Protein AF-A0A1J7GUR7-F1 (afdb_monomer_lite)

Structure (mmCIF, N/CA/C/O backbone):
data_AF-A0A1J7GUR7-F1
#
_entry.id   AF-A0A1J7GUR7-F1
#
loop_
_atom_site.group_PDB
_atom_site.id
_atom_site.type_symbol
_atom_site.label_atom_id
_atom_site.label_alt_id
_atom_site.label_comp_id
_atom_site.label_asym_id
_atom_site.label_entity_id
_atom_site.label_seq_id
_atom_site.pdbx_PDB_ins_code
_atom_site.Cartn_x
_atom_site.Cartn_y
_atom_site.Cartn_z
_atom_site.occupancy
_atom_site.B_iso_or_equiv
_atom_site.auth_seq_id
_atom_site.auth_comp_id
_atom_site.auth_asym_id
_atom_site.auth_atom_id
_atom_site.pdbx_PDB_model_num
ATOM 1 N N . MET A 1 1 ? 34.360 -11.762 -13.254 1.00 62.62 1 MET A N 1
ATOM 2 C CA . MET A 1 1 ? 33.296 -12.776 -13.051 1.00 62.62 1 MET A CA 1
ATOM 3 C C . MET A 1 1 ? 32.541 -12.621 -11.726 1.00 62.62 1 MET A C 1
ATOM 5 O O . MET A 1 1 ? 31.331 -12.789 -11.731 1.00 62.62 1 MET A O 1
ATOM 9 N N . ALA A 1 2 ? 33.186 -12.190 -10.634 1.00 69.31 2 ALA A N 1
ATOM 10 C CA . ALA A 1 2 ? 32.527 -11.964 -9.336 1.00 69.31 2 ALA A CA 1
ATOM 11 C C . ALA A 1 2 ? 31.327 -10.987 -9.365 1.00 69.31 2 ALA A C 1
ATOM 13 O O . ALA A 1 2 ? 30.301 -11.255 -8.754 1.00 69.31 2 ALA A O 1
ATOM 14 N N . LYS A 1 3 ? 31.396 -9.891 -10.140 1.00 73.31 3 LYS A N 1
ATOM 15 C CA . LYS A 1 3 ? 30.294 -8.906 -10.235 1.00 73.31 3 LYS A CA 1
ATOM 16 C C . LYS A 1 3 ? 29.015 -9.475 -10.868 1.00 73.31 3 LYS A C 1
ATOM 18 O O . LYS A 1 3 ? 27.919 -9.163 -10.418 1.00 73.31 3 LYS A O 1
ATOM 23 N N . LYS A 1 4 ? 29.158 -10.330 -11.890 1.00 76.75 4 LYS A N 1
ATOM 24 C CA . LYS 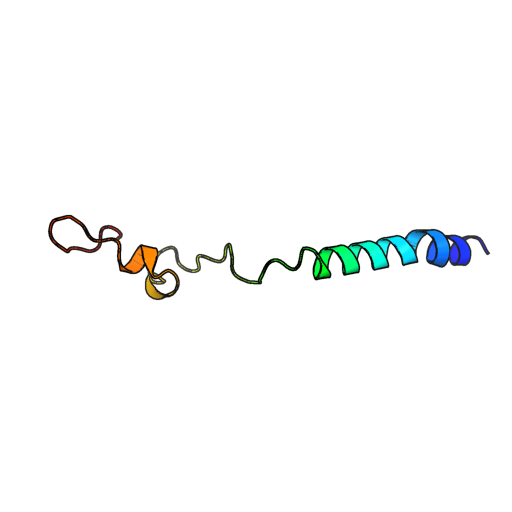A 1 4 ? 28.026 -11.023 -12.533 1.00 76.75 4 LYS A CA 1
ATOM 25 C C . LYS A 1 4 ? 27.409 -12.057 -11.588 1.00 76.75 4 LYS A C 1
ATOM 27 O O . LYS A 1 4 ? 26.191 -12.157 -11.534 1.00 76.75 4 LYS A O 1
ATOM 32 N N . LEU A 1 5 ? 28.242 -12.751 -10.809 1.00 77.56 5 LEU A N 1
ATOM 33 C CA . LEU A 1 5 ? 27.790 -13.731 -9.825 1.00 77.56 5 LEU A CA 1
ATOM 34 C C . LEU A 1 5 ? 26.991 -13.076 -8.687 1.00 77.56 5 LEU A C 1
ATOM 36 O O . LEU A 1 5 ? 25.913 -13.555 -8.361 1.00 77.56 5 LEU A O 1
ATOM 40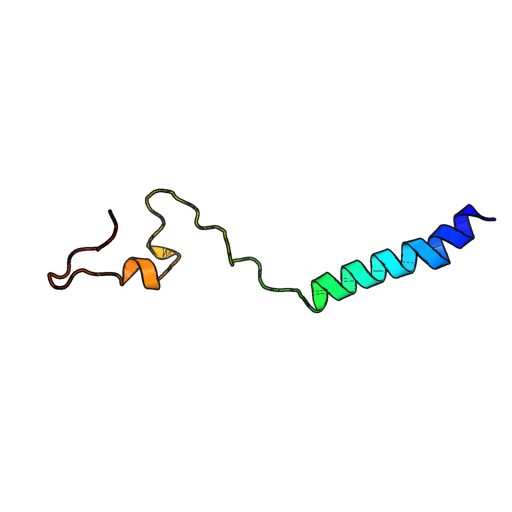 N N . CYS A 1 6 ? 27.449 -11.942 -8.144 1.00 79.25 6 CYS A N 1
ATOM 41 C CA . CYS A 1 6 ? 26.696 -11.207 -7.120 1.00 79.25 6 CYS A CA 1
ATOM 42 C C . CYS A 1 6 ? 25.373 -10.642 -7.655 1.00 79.25 6 CYS A C 1
ATOM 44 O O . CYS A 1 6 ? 24.360 -10.685 -6.964 1.00 79.25 6 CYS A O 1
ATOM 46 N N . ALA A 1 7 ? 25.351 -10.136 -8.892 1.00 82.75 7 ALA A N 1
ATOM 47 C CA . ALA A 1 7 ? 24.124 -9.599 -9.475 1.00 82.75 7 ALA A CA 1
ATOM 48 C C . ALA A 1 7 ? 23.043 -10.681 -9.649 1.00 82.75 7 ALA A C 1
ATOM 50 O O . ALA A 1 7 ? 21.879 -10.450 -9.342 1.00 82.75 7 ALA A O 1
ATOM 51 N N . VAL A 1 8 ? 23.430 -11.873 -10.105 1.00 86.56 8 VAL A N 1
ATOM 52 C CA . VAL A 1 8 ? 22.480 -12.961 -10.377 1.00 86.56 8 VAL A CA 1
ATOM 53 C C . VAL A 1 8 ? 22.108 -13.727 -9.108 1.00 86.56 8 VAL A C 1
ATOM 55 O O . VAL A 1 8 ? 20.938 -14.022 -8.904 1.00 86.56 8 VAL A O 1
ATOM 58 N N . ASN A 1 9 ? 23.068 -14.014 -8.226 1.00 84.31 9 ASN A N 1
ATOM 59 C CA . ASN A 1 9 ? 22.809 -14.861 -7.058 1.00 84.31 9 ASN A CA 1
ATOM 60 C C . ASN A 1 9 ? 22.405 -14.085 -5.803 1.00 84.31 9 ASN A C 1
ATOM 62 O O . ASN A 1 9 ? 21.898 -14.692 -4.868 1.00 84.31 9 ASN A O 1
ATOM 66 N N . VAL A 1 10 ? 22.645 -12.772 -5.751 1.00 87.94 10 VAL A N 1
ATOM 67 C CA . VAL A 1 10 ? 22.351 -11.954 -4.563 1.00 87.94 10 VAL A CA 1
ATOM 68 C C . VAL A 1 10 ? 21.376 -10.834 -4.908 1.00 87.94 10 VAL A C 1
ATOM 70 O O . VAL A 1 10 ? 20.319 -10.738 -4.298 1.00 87.94 10 VAL A O 1
ATOM 73 N N . LEU A 1 11 ? 21.665 -10.016 -5.921 1.00 88.94 11 LEU A N 1
ATOM 74 C CA . LEU A 1 11 ? 20.822 -8.854 -6.231 1.00 88.94 11 LEU A CA 1
ATOM 75 C C . LEU A 1 11 ? 19.464 -9.241 -6.843 1.00 88.94 11 LEU A C 1
ATOM 77 O O . LEU A 1 11 ? 18.441 -8.682 -6.458 1.00 88.94 11 LEU A O 1
ATOM 81 N N . PHE A 1 12 ? 19.440 -10.208 -7.764 1.00 90.69 12 PHE A N 1
ATOM 82 C CA . PHE A 1 12 ? 18.212 -10.692 -8.398 1.00 90.69 12 PHE A CA 1
ATOM 83 C C . PHE A 1 12 ? 17.192 -11.281 -7.402 1.00 90.69 12 PHE A C 1
ATOM 85 O O . PHE A 1 12 ? 16.040 -10.847 -7.438 1.00 90.69 12 PHE A O 1
ATOM 92 N N . PRO A 1 13 ? 17.560 -12.190 -6.472 1.00 91.06 13 PRO A N 1
ATOM 93 C CA . PRO A 1 13 ? 16.605 -12.685 -5.483 1.00 91.06 13 PRO A CA 1
ATOM 94 C C . PRO A 1 13 ? 16.160 -11.603 -4.493 1.00 91.06 13 PRO A C 1
ATOM 96 O O . PRO A 1 13 ? 14.989 -11.584 -4.134 1.00 91.06 13 PRO A O 1
ATOM 99 N N . ILE A 1 14 ? 17.032 -10.668 -4.089 1.00 92.12 14 ILE A N 1
ATOM 100 C CA . ILE A 1 14 ? 16.637 -9.548 -3.212 1.00 92.12 14 ILE A CA 1
ATOM 101 C C . ILE A 1 14 ? 15.566 -8.684 -3.889 1.00 92.12 14 ILE A C 1
ATOM 103 O O . ILE A 1 14 ? 14.548 -8.364 -3.276 1.00 92.12 14 ILE A O 1
ATOM 107 N N . LEU A 1 15 ? 15.765 -8.344 -5.165 1.00 91.25 15 LEU A N 1
ATOM 108 C CA . LEU A 1 15 ? 14.797 -7.565 -5.936 1.00 91.25 15 LEU A CA 1
ATOM 109 C C . LEU A 1 15 ? 13.477 -8.327 -6.132 1.00 91.25 15 LEU A C 1
ATOM 111 O O . LEU A 1 15 ? 12.403 -7.745 -5.994 1.00 91.25 15 LEU A O 1
ATOM 115 N N . ALA A 1 16 ? 13.550 -9.633 -6.403 1.00 92.88 16 ALA A N 1
ATOM 116 C CA . ALA A 1 16 ? 12.371 -10.483 -6.532 1.00 92.88 16 ALA A CA 1
ATOM 117 C C . ALA A 1 16 ? 11.578 -10.569 -5.219 1.00 92.88 16 ALA A C 1
ATOM 119 O O . ALA A 1 16 ? 10.359 -10.436 -5.238 1.00 92.88 16 ALA A O 1
ATOM 120 N N . MET A 1 17 ? 12.250 -10.721 -4.073 1.00 90.81 17 MET A N 1
ATOM 121 C CA . MET A 1 17 ? 11.587 -10.742 -2.765 1.00 90.81 17 MET A CA 1
ATOM 122 C C . MET A 1 17 ? 10.945 -9.397 -2.433 1.00 90.81 17 MET A C 1
ATOM 124 O O . MET A 1 17 ? 9.826 -9.379 -1.939 1.00 90.81 17 MET A O 1
ATOM 128 N N . ALA A 1 18 ? 11.588 -8.272 -2.758 1.00 89.62 18 ALA A N 1
ATOM 129 C CA . ALA A 1 18 ? 10.981 -6.953 -2.585 1.00 89.62 18 ALA A CA 1
ATOM 130 C C . ALA A 1 18 ? 9.688 -6.797 -3.409 1.00 89.62 18 ALA A C 1
ATOM 132 O O . ALA A 1 18 ? 8.690 -6.297 -2.894 1.00 89.62 18 ALA A O 1
ATOM 133 N N . LEU A 1 19 ? 9.673 -7.282 -4.656 1.00 89.69 19 LEU A N 1
ATOM 134 C CA . LEU A 1 19 ? 8.471 -7.296 -5.499 1.00 89.69 19 LEU A CA 1
ATOM 135 C C . LEU A 1 19 ? 7.382 -8.218 -4.942 1.00 89.69 19 LEU A C 1
ATOM 137 O O . LEU A 1 19 ? 6.224 -7.817 -4.860 1.00 89.69 19 LEU A O 1
ATOM 141 N N . VAL A 1 20 ? 7.745 -9.428 -4.513 1.00 88.69 20 VAL A N 1
ATOM 142 C CA . VAL A 1 20 ? 6.809 -10.364 -3.872 1.00 88.69 20 VAL A CA 1
ATOM 143 C C . VAL A 1 20 ? 6.226 -9.752 -2.602 1.00 88.69 20 VAL A C 1
ATOM 145 O O . VAL A 1 20 ? 5.029 -9.879 -2.371 1.00 88.69 20 VAL A O 1
ATOM 148 N N . ILE A 1 21 ? 7.031 -9.034 -1.816 1.00 86.38 21 ILE A N 1
ATOM 149 C CA . ILE A 1 21 ? 6.558 -8.332 -0.624 1.00 86.38 21 ILE A CA 1
ATOM 150 C C . ILE A 1 21 ? 5.542 -7.248 -1.011 1.00 86.38 21 ILE A C 1
ATOM 152 O O . ILE A 1 21 ? 4.489 -7.164 -0.394 1.00 86.38 21 ILE A O 1
ATOM 156 N N . GLN A 1 22 ? 5.782 -6.459 -2.059 1.00 81.44 22 GLN A N 1
ATOM 157 C CA . GLN A 1 22 ? 4.798 -5.462 -2.501 1.00 81.44 22 GLN A CA 1
ATOM 158 C C . GLN A 1 22 ? 3.505 -6.069 -3.052 1.00 81.44 22 GLN A C 1
ATOM 160 O O . GLN A 1 22 ? 2.451 -5.465 -2.902 1.00 81.44 22 GLN A O 1
ATOM 165 N N . VAL A 1 23 ? 3.559 -7.247 -3.676 1.00 80.12 23 VAL A N 1
ATOM 166 C CA . VAL A 1 23 ? 2.368 -7.911 -4.232 1.00 80.12 23 VAL A CA 1
ATOM 167 C C . VAL A 1 23 ? 1.587 -8.670 -3.155 1.00 80.12 23 VAL A C 1
ATOM 1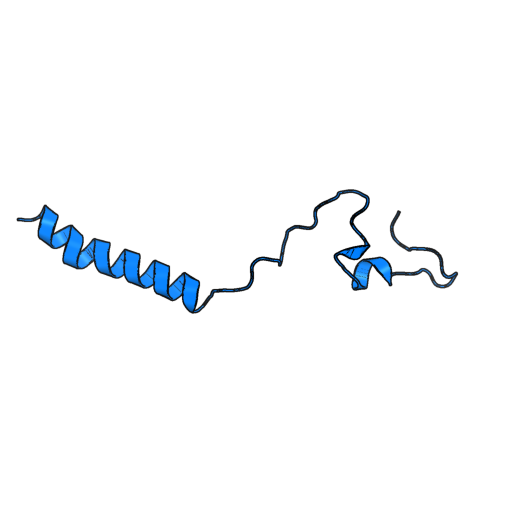69 O O . VAL A 1 23 ? 0.362 -8.612 -3.135 1.00 80.12 23 VAL A O 1
ATOM 172 N N . ALA A 1 24 ? 2.270 -9.363 -2.241 1.00 79.38 24 ALA A N 1
ATOM 173 C CA . ALA A 1 24 ? 1.641 -10.137 -1.169 1.00 79.38 24 ALA A CA 1
ATOM 174 C C . ALA A 1 24 ? 1.191 -9.255 0.004 1.00 79.38 24 ALA A C 1
ATOM 176 O O . ALA A 1 24 ? 0.122 -9.471 0.570 1.00 79.38 24 ALA A O 1
ATOM 177 N N . TYR A 1 25 ? 1.993 -8.244 0.344 1.00 73.56 25 TYR A N 1
ATOM 178 C CA . TYR A 1 25 ? 1.681 -7.232 1.354 1.00 73.56 25 TYR A CA 1
ATOM 179 C C . TYR A 1 25 ? 1.271 -5.908 0.711 1.00 73.56 25 TYR A C 1
ATOM 181 O O . TYR A 1 25 ? 1.430 -4.865 1.343 1.00 73.56 25 TYR A O 1
ATOM 189 N N . GLY A 1 26 ? 0.743 -5.944 -0.521 1.00 57.44 26 GLY A N 1
ATOM 190 C CA . GLY A 1 26 ? 0.101 -4.828 -1.223 1.00 57.44 26 GLY A CA 1
ATOM 191 C C . GLY A 1 26 ? -1.168 -4.377 -0.507 1.00 57.44 26 GLY A C 1
ATOM 192 O O . GLY A 1 26 ? -2.272 -4.454 -1.036 1.00 57.44 26 GLY A O 1
ATOM 193 N N . GLY A 1 27 ? -0.997 -3.958 0.744 1.00 60.50 27 GLY A N 1
ATOM 194 C CA . GLY A 1 27 ? -1.949 -3.230 1.542 1.00 60.50 27 GLY A CA 1
ATOM 195 C C . GLY A 1 27 ? -2.155 -1.883 0.882 1.00 60.50 27 GLY A C 1
ATOM 196 O O . GLY A 1 27 ? -1.197 -1.174 0.570 1.00 60.50 27 GLY A O 1
ATOM 197 N N . GLY A 1 28 ? -3.426 -1.592 0.632 1.00 61.78 28 GLY A N 1
ATOM 198 C CA . GLY A 1 28 ? -3.873 -0.445 -0.125 1.00 61.78 28 GLY A CA 1
ATOM 199 C C . GLY A 1 28 ? -3.149 0.842 0.246 1.00 61.78 28 GLY A C 1
ATOM 200 O O . GLY A 1 28 ? -3.011 1.225 1.409 1.00 61.78 28 GLY A O 1
ATOM 201 N N . GLU A 1 29 ? -2.759 1.559 -0.794 1.00 62.56 29 GLU A N 1
ATOM 202 C CA . GLU A 1 29 ? -2.784 3.012 -0.803 1.00 62.56 29 GLU A CA 1
ATOM 203 C C . GLU A 1 29 ? -4.098 3.499 -0.166 1.00 62.56 29 GLU A C 1
ATOM 205 O O . GLU A 1 29 ? -5.127 3.498 -0.839 1.00 62.56 29 GLU A O 1
ATOM 210 N N . ARG A 1 30 ? -4.086 3.821 1.142 1.00 55.28 30 ARG A N 1
ATOM 211 C CA . ARG A 1 30 ? -4.959 4.824 1.808 1.00 55.28 30 ARG A CA 1
ATOM 212 C C . ARG A 1 30 ? -4.926 4.876 3.340 1.00 55.28 30 ARG A C 1
ATOM 214 O O . ARG A 1 30 ? -5.630 5.706 3.897 1.00 55.28 30 ARG A O 1
ATOM 221 N N . SER A 1 31 ? -4.140 4.089 4.075 1.00 54.31 31 SER A N 1
ATOM 222 C CA . SER A 1 31 ? -4.439 3.998 5.520 1.00 54.31 31 SER A CA 1
ATOM 223 C C . SER A 1 31 ? -3.880 5.088 6.454 1.00 54.31 31 SER A C 1
ATOM 225 O O . SER A 1 31 ? -4.196 5.036 7.640 1.00 54.31 31 SER A O 1
ATOM 227 N N . LEU A 1 32 ? -3.082 6.069 6.006 1.00 56.84 32 LEU A N 1
ATOM 228 C CA . LEU A 1 32 ? -2.551 7.089 6.938 1.00 56.84 32 LEU A CA 1
ATOM 229 C C . LEU A 1 32 ? -2.292 8.472 6.332 1.00 56.84 32 LEU A C 1
ATOM 231 O O . LEU A 1 32 ? -1.366 9.178 6.720 1.00 56.84 32 LEU A O 1
ATOM 235 N N . ARG A 1 33 ? -3.141 8.893 5.399 1.00 51.06 33 ARG A N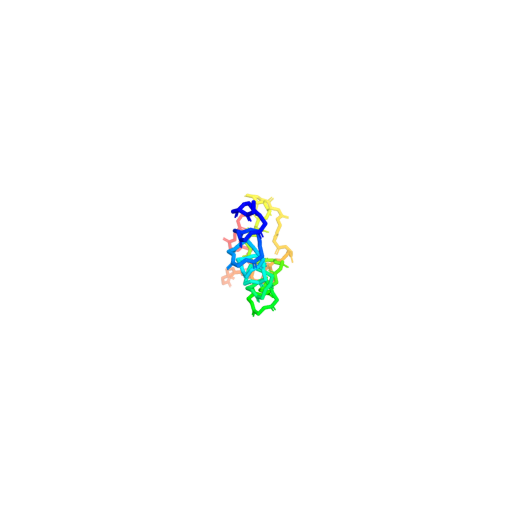 1
ATOM 236 C CA . ARG A 1 33 ? -3.176 10.287 4.961 1.00 51.06 33 ARG A CA 1
ATOM 237 C C . ARG A 1 33 ? -4.455 10.927 5.498 1.00 51.06 33 ARG A C 1
ATOM 239 O O . ARG A 1 33 ? -5.410 11.152 4.769 1.00 51.06 33 ARG A O 1
ATOM 246 N N . GLN A 1 34 ? -4.472 11.199 6.807 1.00 49.78 34 GLN A N 1
ATOM 247 C CA . GLN A 1 34 ? -5.353 12.234 7.353 1.00 49.78 34 GLN A CA 1
ATOM 248 C C . GLN A 1 34 ? -4.787 13.584 6.893 1.00 49.78 34 GLN A C 1
ATOM 250 O O . GLN A 1 34 ? -4.034 14.240 7.607 1.00 49.78 34 GLN A O 1
ATOM 255 N N . GLU A 1 35 ? -5.078 13.956 5.645 1.00 57.75 35 GLU A N 1
ATOM 256 C CA . GLU A 1 35 ? -4.872 15.327 5.179 1.00 57.75 35 GLU A CA 1
ATOM 257 C C . GLU A 1 35 ? -5.780 16.223 6.002 1.00 57.75 35 GLU A C 1
ATOM 259 O O . GLU A 1 35 ? -6.992 16.052 5.958 1.00 57.75 35 GLU A O 1
ATOM 264 N N . GLY A 1 36 ? -5.221 17.201 6.698 1.00 53.50 36 GLY A N 1
ATOM 265 C CA . GLY A 1 36 ? -6.012 18.288 7.251 1.00 53.50 36 GLY A CA 1
ATOM 266 C C . GLY A 1 36 ? -6.157 18.197 8.757 1.00 53.50 36 GLY A C 1
ATOM 267 O O . GLY A 1 36 ? -7.072 17.588 9.302 1.00 53.50 36 GLY A O 1
ATOM 268 N N . THR A 1 37 ? -5.300 18.955 9.425 1.00 57.53 37 THR A N 1
ATOM 269 C CA . THR A 1 37 ? -5.490 19.441 10.793 1.00 57.53 37 T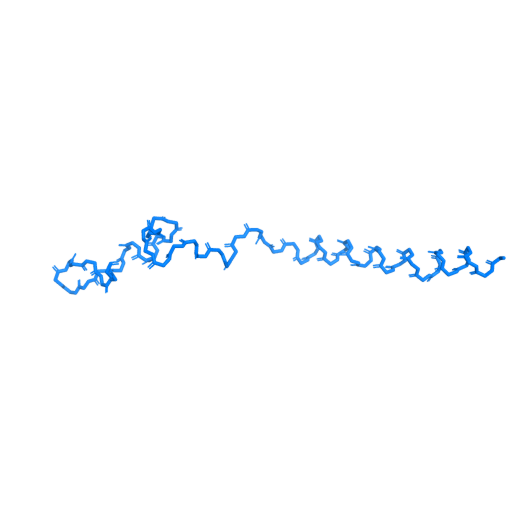HR A CA 1
ATOM 270 C C . THR A 1 37 ? -6.793 20.240 10.974 1.00 57.53 37 THR A C 1
ATOM 272 O O . THR A 1 37 ? -7.178 20.514 12.106 1.00 57.53 37 THR A O 1
ATOM 275 N N . TYR A 1 38 ? -7.507 20.568 9.889 1.00 58.00 38 TYR A N 1
ATOM 276 C CA . TYR A 1 38 ? -8.900 21.010 9.882 1.00 58.00 38 TYR A CA 1
ATOM 277 C C . TYR A 1 38 ? -9.490 20.828 8.470 1.00 58.00 38 TYR A C 1
ATOM 279 O O . TYR A 1 38 ? -8.831 21.178 7.493 1.00 58.00 38 TYR A O 1
ATOM 287 N N . GLY A 1 39 ? -10.715 20.303 8.341 1.00 57.53 39 GLY A N 1
ATOM 288 C CA . GLY A 1 39 ? -11.483 20.386 7.084 1.00 57.53 39 GLY A CA 1
ATOM 289 C C . GLY A 1 39 ? -11.615 19.125 6.220 1.00 57.53 39 GLY A C 1
ATOM 290 O O . GLY A 1 39 ? -12.323 19.190 5.225 1.00 57.53 39 GLY A O 1
ATOM 291 N N . ASN A 1 40 ? -11.047 17.974 6.597 1.00 62.50 40 ASN A N 1
ATOM 292 C CA . ASN A 1 40 ? -11.220 16.724 5.836 1.00 62.50 40 ASN A CA 1
ATOM 293 C C . ASN A 1 40 ? -12.088 15.686 6.565 1.00 62.50 40 ASN A C 1
ATOM 295 O O . ASN A 1 40 ? -11.741 14.516 6.725 1.00 62.50 40 ASN A O 1
ATOM 299 N N . LYS A 1 41 ? -13.229 16.153 7.080 1.00 65.94 41 LYS A N 1
ATOM 300 C CA . LYS A 1 41 ? -14.176 15.309 7.825 1.00 65.94 41 LYS A CA 1
ATOM 301 C C . LYS A 1 41 ? -14.897 14.311 6.910 1.00 65.94 41 LYS A C 1
ATOM 303 O O . LYS A 1 41 ? -15.399 13.308 7.403 1.00 65.94 41 LYS A O 1
ATOM 308 N N . GLU A 1 42 ? -14.950 14.586 5.607 1.00 68.19 42 GLU A N 1
ATOM 309 C CA . GLU A 1 42 ? -15.701 13.819 4.604 1.00 68.19 42 GLU A CA 1
ATOM 310 C C . GLU A 1 42 ? -14.960 12.568 4.117 1.00 68.19 42 GLU A C 1
ATOM 312 O O . GLU A 1 42 ? -15.605 11.570 3.809 1.00 68.19 42 GLU A O 1
ATOM 317 N N . GLU A 1 43 ? -13.623 12.576 4.133 1.00 70.50 43 GLU A N 1
ATOM 318 C CA . GLU A 1 43 ? -12.796 11.405 3.798 1.00 70.50 43 GLU A CA 1
ATOM 319 C C . GLU A 1 43 ? -13.051 10.238 4.762 1.00 70.50 43 GLU A C 1
ATOM 321 O O . GLU A 1 43 ? -13.018 9.068 4.389 1.00 70.50 43 GLU A O 1
ATOM 326 N N . CYS A 1 44 ? -13.333 10.557 6.028 1.00 66.06 44 CYS A N 1
ATOM 327 C CA . CYS A 1 44 ? -13.593 9.574 7.069 1.00 66.06 44 CYS A CA 1
ATOM 328 C C . CYS A 1 44 ? -15.063 9.654 7.510 1.00 66.06 44 CYS A C 1
ATOM 330 O O . CYS A 1 44 ? -15.380 10.430 8.417 1.00 66.06 44 CYS A O 1
ATOM 332 N N . PRO A 1 45 ? -15.969 8.808 6.979 1.00 64.75 45 PRO A N 1
ATOM 333 C CA . PRO A 1 45 ? -17.387 8.841 7.347 1.00 64.75 45 PRO A CA 1
ATOM 334 C C . PRO A 1 45 ? -17.613 8.651 8.857 1.00 64.75 45 PRO A C 1
ATOM 336 O O . PRO A 1 45 ? -18.572 9.183 9.409 1.00 64.75 45 PRO A O 1
ATOM 339 N N . CYS A 1 46 ? -16.709 7.962 9.562 1.00 73.50 46 CYS A N 1
ATOM 340 C CA . CYS A 1 46 ? -16.740 7.841 11.024 1.00 73.50 46 CYS A CA 1
ATOM 341 C C . CYS A 1 46 ? -16.535 9.192 11.743 1.00 73.50 46 CYS A C 1
ATOM 343 O O . CYS A 1 46 ? -17.230 9.484 12.714 1.00 73.50 46 CYS A O 1
ATOM 345 N N . TYR A 1 47 ? -15.641 10.051 11.239 1.00 71.06 47 TYR A N 1
ATOM 346 C CA . TYR A 1 47 ? -15.390 11.377 11.812 1.00 71.06 47 TYR A CA 1
ATOM 347 C C . TYR A 1 47 ? -16.564 12.331 11.544 1.00 71.06 47 TYR A C 1
ATOM 349 O O . TYR A 1 47 ? -16.971 13.074 12.436 1.00 71.06 47 TYR A O 1
ATOM 357 N N . ASN A 1 48 ? -17.173 12.265 10.353 1.00 70.81 48 ASN A N 1
ATOM 358 C CA . ASN A 1 48 ? -18.346 13.082 10.018 1.00 70.81 48 ASN A CA 1
ATOM 359 C C . ASN A 1 48 ? -19.587 12.732 10.865 1.00 70.81 48 ASN A C 1
ATOM 361 O O . ASN A 1 48 ? -20.337 13.611 11.310 1.00 70.81 48 ASN A O 1
ATOM 365 N N . ASN A 1 49 ? -19.786 11.435 11.117 1.00 74.38 49 ASN A N 1
ATOM 366 C CA . ASN A 1 49 ? -20.910 10.925 11.901 1.00 74.38 49 ASN A CA 1
ATOM 367 C C . ASN A 1 49 ? -20.716 11.074 13.417 1.00 74.38 49 ASN A C 1
ATOM 369 O O . ASN A 1 49 ? -21.646 10.811 14.181 1.00 74.38 49 ASN A O 1
ATOM 373 N N . TRP A 1 50 ? -19.547 11.527 13.880 1.00 80.31 50 TRP A N 1
ATOM 374 C CA . TRP A 1 50 ? -19.307 11.717 15.303 1.00 80.31 50 TRP A CA 1
ATOM 375 C C . TRP A 1 50 ? -20.019 12.971 15.828 1.00 80.31 50 TRP A C 1
ATOM 377 O O . TRP A 1 50 ? -19.493 14.088 15.804 1.00 80.31 50 TRP A O 1
ATOM 387 N N . LYS A 1 51 ? -21.242 12.776 16.331 1.00 79.06 51 LYS A N 1
ATOM 388 C CA . LYS A 1 51 ? -22.054 13.820 16.970 1.00 79.06 51 LYS A CA 1
ATOM 389 C C . LYS A 1 51 ? -22.057 13.697 18.499 1.00 79.06 51 LYS A C 1
ATOM 391 O O . LYS A 1 51 ? -21.837 12.620 19.059 1.00 79.06 51 LYS A O 1
ATOM 396 N N . THR A 1 52 ? -22.281 14.810 19.190 1.00 80.81 52 THR A N 1
ATOM 397 C CA . THR A 1 52 ? -22.614 14.840 20.618 1.00 80.81 52 THR A CA 1
ATOM 398 C C . THR A 1 52 ? -24.049 14.346 20.830 1.00 80.81 52 THR A C 1
ATOM 400 O O . THR A 1 52 ? -24.816 14.203 19.878 1.00 80.81 52 THR A O 1
ATOM 403 N N . LYS A 1 53 ? -24.448 14.106 22.087 1.00 81.19 53 LYS A N 1
ATOM 404 C CA . LYS A 1 53 ? -25.840 13.742 22.428 1.00 81.19 53 LYS A CA 1
ATOM 405 C C . LYS A 1 53 ? -26.861 14.828 22.043 1.00 81.19 53 LYS A C 1
ATOM 407 O O . LYS A 1 53 ? -28.045 14.536 21.959 1.00 81.19 53 LYS A O 1
ATOM 412 N N . GLU A 1 54 ? -26.392 16.048 21.794 1.00 86.19 54 GLU A N 1
ATOM 413 C CA . GLU A 1 54 ? -27.176 17.220 21.385 1.00 86.19 54 GLU A CA 1
ATOM 414 C C . GLU A 1 54 ? -27.177 17.415 19.855 1.00 86.19 54 GLU A C 1
ATOM 416 O O . GLU A 1 54 ? -27.732 18.384 19.350 1.00 86.19 54 GLU A O 1
ATOM 421 N N . GLY A 1 55 ? -26.543 16.507 19.100 1.00 82.00 55 GLY A N 1
ATOM 422 C CA . GLY A 1 55 ? -26.501 16.535 17.634 1.00 82.00 55 GLY A CA 1
ATOM 423 C C . GLY A 1 55 ? -25.401 17.413 17.025 1.00 82.00 55 GLY A C 1
ATOM 424 O O . GLY A 1 55 ? -25.234 17.418 15.805 1.00 82.00 55 GLY A O 1
ATOM 425 N N . ALA A 1 56 ? -24.605 18.112 17.839 1.00 79.19 56 ALA A N 1
ATOM 426 C CA . ALA A 1 56 ? -23.488 18.929 17.364 1.00 79.19 56 ALA A CA 1
ATOM 427 C C . ALA A 1 56 ? -22.298 18.054 16.924 1.00 79.19 56 ALA A C 1
ATOM 429 O O . ALA A 1 56 ? -22.092 16.976 17.483 1.00 79.19 56 ALA A O 1
ATOM 430 N N . PRO A 1 57 ? -21.481 18.472 15.941 1.00 79.31 57 PRO A N 1
ATOM 431 C CA . PRO A 1 57 ? -20.235 17.772 15.632 1.00 79.31 57 PRO A CA 1
ATOM 432 C C . PRO A 1 57 ? -19.315 17.763 16.863 1.00 79.31 57 PRO A C 1
ATOM 434 O O . PRO A 1 57 ? -19.078 18.801 17.474 1.00 79.31 57 PRO A O 1
ATOM 437 N N . LYS A 1 58 ? -18.802 16.587 17.247 1.00 73.38 58 LYS A N 1
ATOM 438 C CA . LYS A 1 58 ? -17.935 16.441 18.432 1.00 73.38 58 LYS A CA 1
ATOM 439 C C . LYS A 1 58 ? -16.519 16.980 18.205 1.00 73.38 58 LYS A C 1
ATOM 441 O O . LYS A 1 58 ? -15.791 17.235 19.162 1.00 73.38 58 LYS A O 1
ATOM 446 N N . CYS A 1 59 ? -16.135 17.151 16.949 1.00 64.62 59 CYS A N 1
ATOM 447 C CA . CYS A 1 59 ? -14.823 17.636 16.566 1.00 64.62 59 CYS A CA 1
ATOM 448 C C . CYS A 1 59 ? -14.950 19.007 15.885 1.00 64.62 59 CYS A C 1
ATOM 450 O O . CYS A 1 59 ? -15.854 19.153 15.047 1.00 64.62 59 CYS A O 1
ATOM 452 N N . PRO A 1 60 ? -14.080 19.979 16.236 1.00 65.44 60 PRO A N 1
ATOM 453 C CA . PRO A 1 60 ? -14.165 21.354 15.754 1.00 65.44 60 PRO A CA 1
ATOM 454 C C . PRO A 1 60 ? -14.111 21.374 14.236 1.00 65.44 60 PRO A C 1
ATOM 456 O O . PRO A 1 60 ? -13.398 20.552 13.622 1.00 65.44 60 PRO A O 1
#

Radius of gyration: 23.13 Å; chains: 1; bounding box: 60×36×36 Å

InterPro domains:
  IPR003854 Gibberellin regulated protein [PF02704] (35-60)

Foldseek 3Di:
DVVVCCCVVPVVVVVVVVVVCCVVVVDDPDDDPPPDPDDPCPVPVVQVPCADPVRHRPPD

Secondary structure (DSSP, 8-state):
-HHHHHIIIIIHHHHHHHHHHHHHS---TTTT----SSS-TTT-HHHHT-B-TTSSB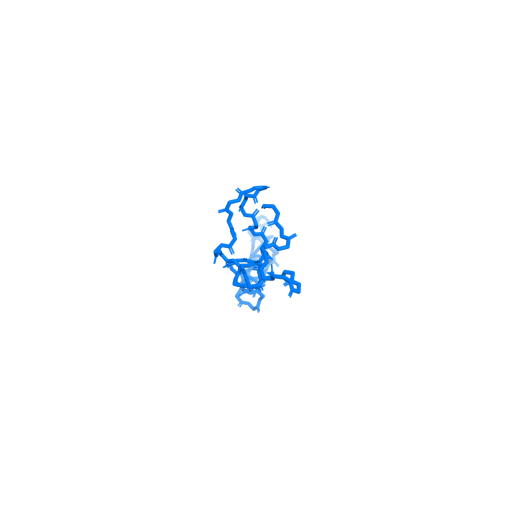S--

Organism: Lupinus angustifolius (NCBI:txid3871)

Sequence (60 aa):
MAKKLCAVNVLFPILAMALVIQVAYGGGERSLRQEGTYGNKEECPCYNNWKTKEGAPKCP

pLDDT: mean 73.67, std 12.34, range [49.78, 92.88]